Protein AF-A0A7J4SZM6-F1 (afdb_monomer_lite)

Sequence (57 aa):
MRGKGSQKEARLERLKEEIIEYIAGVPDCSAADIVHYLSNERRMRNHGLTTRKVGLF

Foldseek 3Di:
DPPPPVVVVVLVVVLVVLLVVVCVVPPPDALVRSLCCCCPVVVNVVSVRDSVVSVVD

pLDDT: mea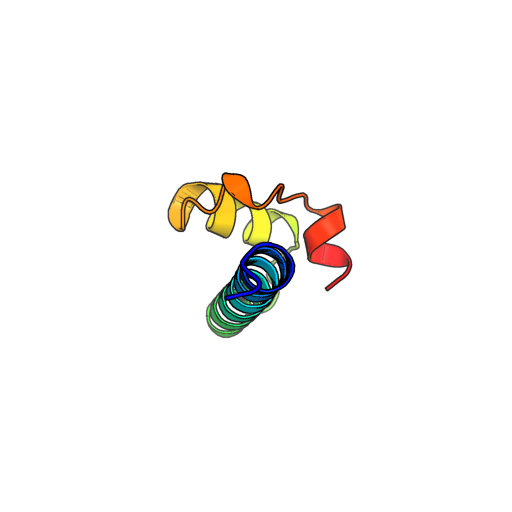n 87.8, std 11.23, range [46.78, 96.38]

Radius of gyration: 12.0 Å; chains: 1; bounding box: 29×19×32 Å

Secondary structure (DSSP, 8-state):
--TTHHHHHHHHHHHHHHHHHHHHHSTT--HHHHHHIIIIIS--GGG---HHHHTT-

Structure (mmCIF, N/CA/C/O backbone):
data_AF-A0A7J4SZM6-F1
#
_entry.id   AF-A0A7J4SZM6-F1
#
loop_
_atom_site.group_PDB
_atom_site.id
_atom_site.type_symbol
_atom_site.label_atom_id
_atom_site.label_alt_id
_atom_site.label_comp_id
_atom_site.label_asym_id
_atom_site.label_entity_id
_atom_site.label_seq_id
_atom_site.pdbx_PDB_ins_code
_atom_site.Cartn_x
_atom_site.Cartn_y
_atom_site.Cartn_z
_atom_site.occupancy
_atom_site.B_iso_or_equiv
_atom_site.auth_seq_id
_atom_site.auth_comp_id
_atom_site.auth_asym_id
_atom_site.auth_atom_id
_atom_site.pdbx_PDB_model_num
ATOM 1 N N . MET A 1 1 ? -22.471 -2.351 21.064 1.00 46.78 1 MET A N 1
ATOM 2 C CA . MET A 1 1 ? -21.578 -2.581 19.903 1.00 46.78 1 MET A CA 1
ATOM 3 C C . MET A 1 1 ? -20.353 -1.674 20.015 1.00 46.78 1 MET A C 1
ATOM 5 O O . MET A 1 1 ? -20.500 -0.460 20.008 1.00 46.78 1 MET A O 1
ATOM 9 N N . ARG A 1 2 ? -19.154 -2.242 20.217 1.00 49.31 2 ARG A N 1
ATOM 10 C CA . ARG A 1 2 ? -17.890 -1.507 20.449 1.00 49.31 2 ARG A CA 1
ATOM 11 C C . ARG A 1 2 ? -17.323 -0.960 19.122 1.00 49.31 2 ARG A C 1
ATOM 13 O O . ARG A 1 2 ? -16.457 -1.569 18.514 1.00 49.31 2 ARG A O 1
ATOM 20 N N . GLY A 1 3 ? -17.846 0.176 18.660 1.00 61.03 3 GLY A N 1
ATOM 21 C CA . GLY A 1 3 ? -17.709 0.666 17.275 1.00 61.03 3 GLY A CA 1
ATOM 22 C C . GLY A 1 3 ? -16.475 1.499 16.886 1.00 61.03 3 GLY A C 1
ATOM 23 O O . GLY A 1 3 ? -16.519 2.127 15.838 1.00 61.03 3 GLY A O 1
ATOM 24 N N . LYS A 1 4 ? -15.387 1.557 17.673 1.00 57.25 4 LYS A N 1
ATOM 25 C CA . LYS A 1 4 ? -14.181 2.350 17.305 1.00 57.25 4 LYS A CA 1
ATOM 26 C C . LYS A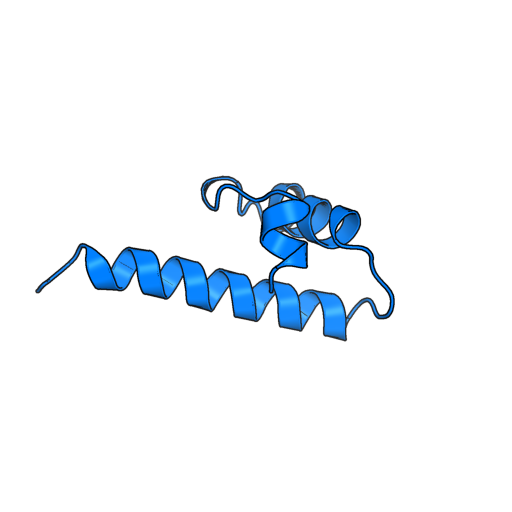 1 4 ? -12.974 1.517 16.857 1.00 57.25 4 LYS A C 1
ATOM 28 O O . LYS A 1 4 ? -12.280 1.917 15.927 1.00 57.25 4 LYS A O 1
ATOM 33 N N . GLY A 1 5 ? -12.724 0.368 17.490 1.00 65.00 5 GLY A N 1
ATOM 34 C CA . GLY A 1 5 ? -11.613 -0.524 17.120 1.00 65.00 5 GLY A CA 1
ATOM 35 C C . GLY A 1 5 ? -11.877 -1.276 15.816 1.00 65.00 5 GLY A C 1
ATOM 36 O O . GLY A 1 5 ? -11.030 -1.281 14.927 1.00 65.00 5 GLY A O 1
ATOM 37 N N . SER A 1 6 ? -13.101 -1.790 15.665 1.00 83.38 6 SER A N 1
ATOM 38 C CA . SER A 1 6 ? -13.514 -2.584 14.504 1.00 83.38 6 SER A CA 1
ATOM 39 C C . SER A 1 6 ? -13.432 -1.814 13.188 1.00 83.38 6 SER A C 1
ATOM 41 O O . SER A 1 6 ? -13.055 -2.372 12.166 1.00 83.38 6 SER A O 1
ATOM 43 N N . GLN A 1 7 ? -13.734 -0.511 13.193 1.00 85.19 7 GLN A N 1
ATOM 44 C CA . GLN A 1 7 ? -13.668 0.298 11.977 1.00 85.19 7 GLN A CA 1
ATOM 45 C C . GLN A 1 7 ? -12.222 0.542 11.528 1.00 85.19 7 GLN A C 1
ATOM 47 O O . GLN A 1 7 ? -11.941 0.549 10.332 1.00 85.19 7 GLN A O 1
ATOM 52 N N . LYS A 1 8 ? -11.290 0.750 12.468 1.00 85.38 8 LYS A N 1
ATOM 53 C CA . LYS A 1 8 ? -9.869 0.931 12.138 1.00 85.38 8 LYS A CA 1
ATOM 54 C C . LYS A 1 8 ? -9.270 -0.362 11.585 1.00 85.38 8 LYS A C 1
ATOM 56 O O . LYS A 1 8 ? -8.526 -0.302 10.612 1.00 85.38 8 LYS A O 1
ATOM 61 N N . GLU A 1 9 ? -9.627 -1.493 12.182 1.00 88.25 9 GLU A N 1
ATOM 62 C CA . GLU A 1 9 ? -9.216 -2.826 11.742 1.00 88.25 9 GLU A CA 1
ATOM 63 C C . GLU A 1 9 ? -9.783 -3.160 10.359 1.00 88.25 9 GLU A C 1
ATOM 65 O O . GLU A 1 9 ? -9.017 -3.438 9.446 1.00 88.25 9 GLU A O 1
ATOM 70 N N . ALA A 1 10 ? -11.085 -2.966 10.136 1.00 89.00 10 ALA A N 1
ATOM 71 C CA . ALA A 1 10 ? -11.702 -3.181 8.826 1.00 89.00 10 ALA A CA 1
ATOM 72 C C . ALA A 1 10 ? -11.074 -2.313 7.717 1.00 89.00 10 ALA A C 1
ATOM 74 O O . ALA A 1 10 ? -10.926 -2.751 6.580 1.00 89.00 10 ALA A O 1
ATOM 75 N N . ARG A 1 11 ? -10.664 -1.074 8.033 1.00 88.19 11 ARG A N 1
ATOM 76 C CA . ARG A 1 11 ? -9.940 -0.208 7.083 1.00 88.19 11 ARG A CA 1
ATOM 77 C C . ARG A 1 11 ? -8.532 -0.708 6.775 1.00 88.19 11 ARG A C 1
ATOM 79 O O . ARG A 1 11 ? -8.020 -0.393 5.702 1.00 88.19 11 ARG A O 1
ATOM 86 N N . LEU A 1 12 ? -7.892 -1.377 7.730 1.00 88.06 12 LEU A N 1
ATOM 87 C CA . LEU A 1 12 ? -6.571 -1.960 7.549 1.00 88.06 12 LEU A CA 1
ATOM 88 C C . LEU A 1 12 ? -6.660 -3.240 6.719 1.00 88.06 12 LEU A C 1
ATOM 90 O O . LEU A 1 12 ? -5.915 -3.356 5.755 1.00 88.06 12 LEU A O 1
ATOM 94 N N . GLU A 1 13 ? -7.591 -4.138 7.040 1.00 91.12 13 GLU A N 1
ATOM 95 C CA . GLU A 1 13 ? -7.785 -5.382 6.285 1.00 91.12 13 GLU A CA 1
ATOM 96 C C . GLU A 1 13 ? -8.177 -5.101 4.839 1.00 91.12 13 GLU A C 1
ATOM 98 O O . GLU A 1 13 ? -7.489 -5.555 3.930 1.00 91.12 13 GLU A O 1
ATOM 103 N N . ARG A 1 14 ? -9.142 -4.197 4.613 1.00 91.62 14 ARG A N 1
ATOM 104 C CA . ARG A 1 14 ? -9.466 -3.751 3.254 1.00 91.62 14 ARG A CA 1
ATOM 105 C C . ARG A 1 14 ? -8.240 -3.206 2.520 1.00 91.62 14 ARG A C 1
ATOM 107 O O . ARG A 1 14 ? -8.072 -3.464 1.341 1.00 91.62 14 ARG A O 1
ATOM 114 N N . LEU A 1 15 ? -7.381 -2.428 3.187 1.00 91.62 15 LEU A N 1
ATOM 115 C CA . LEU A 1 15 ? -6.176 -1.906 2.539 1.00 91.62 15 LEU A CA 1
ATOM 116 C C . LEU A 1 15 ? -5.213 -3.028 2.124 1.00 91.62 15 LEU A C 1
ATOM 118 O O . LEU A 1 15 ? -4.642 -2.947 1.044 1.0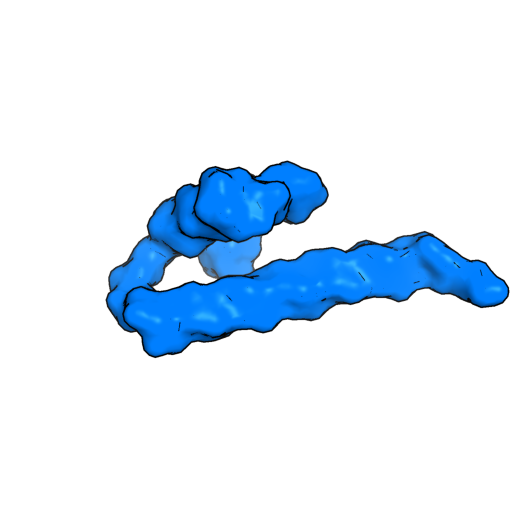0 91.62 15 LEU A O 1
ATOM 122 N N . LYS A 1 16 ? -5.031 -4.055 2.958 1.00 92.06 16 LYS A N 1
ATOM 123 C CA . LYS A 1 16 ? -4.174 -5.200 2.626 1.00 92.06 16 LYS A CA 1
ATOM 124 C C . LYS A 1 16 ? -4.723 -5.983 1.438 1.00 92.06 16 LYS A C 1
ATOM 126 O O . LYS A 1 16 ? -3.966 -6.270 0.519 1.00 92.06 16 LYS A O 1
ATOM 131 N N . GLU A 1 17 ? -6.020 -6.284 1.446 1.00 94.69 17 GLU A N 1
ATOM 132 C CA . GLU A 1 17 ? -6.692 -7.010 0.360 1.00 94.69 17 GLU A CA 1
ATOM 133 C C . GLU A 1 17 ? -6.502 -6.299 -0.985 1.00 94.69 17 GLU A C 1
ATOM 135 O O . GLU A 1 17 ? -6.098 -6.916 -1.963 1.00 94.69 17 GLU A O 1
ATOM 140 N N . GLU A 1 18 ? -6.694 -4.981 -1.005 1.00 95.12 18 GLU A N 1
ATOM 141 C CA . GLU A 1 18 ? -6.550 -4.147 -2.202 1.00 95.12 18 GLU A CA 1
ATOM 142 C C . GLU A 1 18 ? -5.105 -4.101 -2.728 1.00 95.12 18 GLU A C 1
ATOM 144 O O . GLU A 1 18 ? -4.880 -4.106 -3.938 1.00 95.12 18 GLU A O 1
ATOM 149 N N . ILE A 1 19 ? -4.112 -4.071 -1.830 1.00 93.69 19 ILE A N 1
ATOM 150 C CA . ILE A 1 19 ? -2.690 -4.140 -2.207 1.00 93.69 19 ILE A CA 1
ATOM 151 C C . ILE A 1 19 ? -2.370 -5.509 -2.820 1.00 93.69 19 ILE A C 1
ATOM 153 O O . ILE A 1 19 ? -1.721 -5.569 -3.862 1.00 93.69 19 ILE A O 1
ATOM 157 N N . ILE A 1 20 ? -2.837 -6.595 -2.195 1.00 94.75 20 ILE A N 1
ATOM 158 C CA . ILE A 1 20 ? -2.621 -7.966 -2.677 1.00 94.75 20 ILE A CA 1
ATOM 159 C C . ILE A 1 20 ? -3.257 -8.153 -4.059 1.00 94.75 20 ILE A C 1
ATOM 161 O O . ILE A 1 20 ? -2.603 -8.669 -4.963 1.00 94.75 20 ILE A O 1
ATOM 165 N N . GLU A 1 21 ? -4.502 -7.703 -4.236 1.00 96.12 21 GLU A N 1
ATOM 166 C CA . GLU A 1 21 ? -5.221 -7.780 -5.511 1.00 96.12 21 GLU A CA 1
ATOM 167 C C . GLU A 1 21 ? -4.477 -7.019 -6.619 1.00 96.12 21 GLU A C 1
ATOM 169 O O . GLU A 1 21 ? -4.306 -7.543 -7.721 1.00 96.12 21 GLU A O 1
ATOM 174 N N . TYR A 1 22 ? -3.965 -5.820 -6.321 1.00 95.75 22 TYR A N 1
ATOM 175 C CA . TYR A 1 22 ? -3.209 -5.033 -7.293 1.00 95.75 22 TYR A CA 1
ATOM 176 C C . TYR A 1 22 ? -1.889 -5.701 -7.698 1.00 95.75 22 TYR A C 1
ATOM 178 O O . TYR A 1 22 ? -1.625 -5.841 -8.890 1.00 95.75 22 TYR A O 1
ATOM 186 N N . ILE A 1 23 ? -1.082 -6.160 -6.732 1.00 95.06 23 ILE A N 1
ATOM 187 C CA . ILE A 1 23 ? 0.207 -6.822 -7.010 1.00 95.06 23 ILE A CA 1
ATOM 188 C C . ILE A 1 23 ? -0.004 -8.115 -7.810 1.00 95.06 23 ILE A C 1
ATOM 190 O O . ILE A 1 23 ? 0.793 -8.434 -8.690 1.00 95.06 23 ILE A O 1
ATOM 194 N N . ALA A 1 24 ? -1.089 -8.849 -7.546 1.00 96.19 24 ALA A N 1
ATOM 195 C CA . ALA A 1 24 ? -1.423 -10.053 -8.301 1.00 96.19 24 ALA A CA 1
ATOM 196 C C . ALA A 1 24 ? -1.740 -9.761 -9.782 1.00 96.19 24 ALA A C 1
ATOM 198 O O . ALA A 1 24 ? -1.452 -10.595 -10.640 1.00 96.19 24 ALA A O 1
ATOM 199 N N . GLY A 1 25 ? -2.322 -8.595 -10.088 1.00 96.38 25 GLY A N 1
ATOM 200 C CA . GLY A 1 25 ? -2.604 -8.156 -11.460 1.00 96.38 25 GLY A CA 1
ATOM 201 C C . GLY A 1 25 ? -1.446 -7.418 -12.142 1.00 96.38 25 GLY A C 1
ATOM 202 O O . GLY A 1 25 ? -1.359 -7.424 -13.370 1.00 96.38 25 GLY A O 1
ATOM 203 N N . VAL A 1 26 ? -0.563 -6.790 -11.363 1.00 95.69 26 VAL A N 1
ATOM 204 C CA . VAL A 1 26 ? 0.569 -5.981 -11.836 1.00 95.69 26 VAL A CA 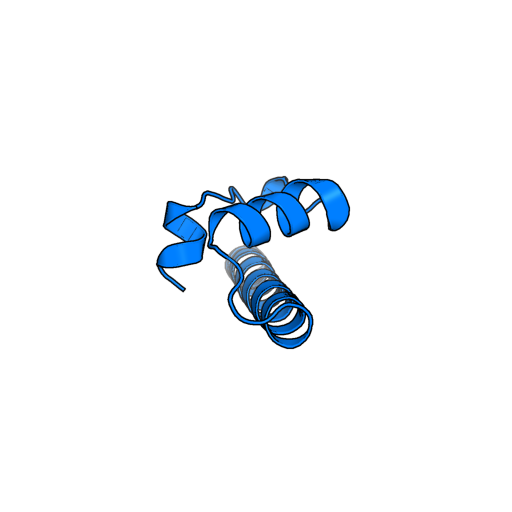1
ATOM 205 C C . VAL A 1 26 ? 1.843 -6.412 -11.094 1.00 95.69 26 VAL A C 1
ATOM 207 O O . VAL A 1 26 ? 2.252 -5.756 -10.131 1.00 95.69 26 VAL A O 1
ATOM 210 N N . PRO A 1 27 ? 2.479 -7.525 -11.506 1.00 90.25 27 PRO A N 1
ATOM 211 C CA . PRO A 1 27 ? 3.736 -7.960 -10.906 1.00 90.25 27 PRO A CA 1
ATOM 212 C C . PRO A 1 27 ? 4.844 -6.913 -11.115 1.00 90.25 27 PRO A C 1
ATOM 214 O O . PRO A 1 27 ? 4.800 -6.126 -12.060 1.00 90.25 27 PRO A O 1
ATOM 217 N N . ASP A 1 28 ? 5.829 -6.900 -10.213 1.00 92.81 28 ASP A N 1
ATOM 218 C CA . ASP A 1 28 ? 6.983 -5.979 -10.208 1.00 92.81 28 ASP A CA 1
ATOM 219 C C . ASP A 1 28 ? 6.647 -4.476 -10.088 1.00 92.81 28 ASP A C 1
ATOM 221 O O . ASP A 1 28 ? 7.488 -3.613 -10.352 1.00 92.81 28 ASP A O 1
ATOM 225 N N . CYS A 1 29 ? 5.434 -4.131 -9.644 1.00 94.38 29 CYS A N 1
ATOM 226 C CA . CYS A 1 29 ? 5.047 -2.744 -9.396 1.00 94.38 29 CYS A CA 1
ATOM 227 C C . CYS A 1 29 ? 5.816 -2.116 -8.219 1.00 94.38 29 CYS A C 1
ATOM 229 O O . CYS A 1 29 ? 6.161 -2.782 -7.237 1.00 94.38 29 CYS A O 1
ATOM 231 N N . SER A 1 30 ? 6.023 -0.800 -8.266 1.00 95.44 30 SER A N 1
ATOM 232 C CA . SER A 1 30 ? 6.624 -0.061 -7.158 1.00 95.44 30 SER A CA 1
ATOM 233 C C . SER A 1 30 ? 5.587 0.349 -6.105 1.00 95.44 30 SER A C 1
ATOM 235 O O . SER A 1 30 ? 4.391 0.480 -6.370 1.00 95.44 30 SER A O 1
ATOM 237 N N . ALA A 1 31 ? 6.053 0.681 -4.896 1.00 94.56 31 ALA A N 1
ATOM 238 C CA . ALA A 1 31 ? 5.189 1.261 -3.866 1.00 94.56 31 ALA A CA 1
ATOM 239 C C . ALA A 1 31 ? 4.525 2.584 -4.309 1.00 94.56 31 ALA A C 1
ATOM 241 O O . ALA A 1 31 ? 3.463 2.937 -3.795 1.00 94.56 31 ALA A O 1
ATOM 242 N N . ALA A 1 32 ? 5.133 3.328 -5.242 1.00 95.00 32 ALA A N 1
ATOM 243 C CA . ALA A 1 32 ? 4.537 4.536 -5.811 1.00 95.00 32 ALA A CA 1
ATOM 244 C C . ALA A 1 32 ? 3.345 4.210 -6.718 1.00 95.00 32 ALA A C 1
ATOM 246 O O . ALA A 1 32 ? 2.317 4.882 -6.614 1.00 95.00 32 ALA A O 1
ATOM 247 N N . ASP A 1 33 ? 3.453 3.149 -7.519 1.00 96.19 33 ASP A N 1
ATOM 248 C CA . ASP A 1 33 ? 2.385 2.687 -8.410 1.00 96.19 33 ASP A CA 1
ATOM 249 C C . ASP A 1 33 ? 1.166 2.232 -7.603 1.00 96.19 33 ASP A C 1
ATOM 251 O O . ASP A 1 33 ? 0.049 2.696 -7.838 1.00 96.19 33 ASP A O 1
ATOM 255 N N . ILE A 1 34 ? 1.397 1.441 -6.548 1.00 95.81 34 ILE A N 1
ATOM 256 C CA . ILE A 1 34 ? 0.344 0.998 -5.623 1.00 95.81 34 ILE A CA 1
ATOM 257 C C . ILE A 1 34 ? -0.372 2.204 -4.996 1.00 95.81 34 ILE A C 1
ATOM 259 O O . ILE A 1 34 ? -1.601 2.283 -4.985 1.00 95.81 34 ILE A O 1
ATOM 263 N N . VAL A 1 35 ? 0.377 3.182 -4.471 1.00 95.44 35 VAL A N 1
ATOM 264 C CA . VAL A 1 35 ? -0.220 4.380 -3.854 1.00 95.44 35 VAL A CA 1
ATOM 265 C C . VAL A 1 35 ? -1.019 5.188 -4.871 1.00 95.44 35 VAL A C 1
ATOM 267 O O . VAL A 1 35 ? -2.098 5.683 -4.522 1.00 95.44 35 VAL A O 1
ATOM 270 N N . HIS A 1 36 ? -0.513 5.325 -6.099 1.00 95.31 36 HIS A N 1
ATOM 271 C CA . HIS A 1 36 ? -1.202 6.024 -7.177 1.00 95.31 36 HIS A CA 1
ATOM 272 C C . HIS A 1 36 ? -2.541 5.353 -7.494 1.00 95.31 36 HIS A C 1
ATOM 274 O O . HIS A 1 36 ? -3.580 6.014 -7.408 1.00 95.31 36 HIS A O 1
ATOM 280 N N . TYR A 1 37 ? -2.520 4.048 -7.769 1.00 95.88 37 TYR A N 1
ATOM 281 C CA . TYR A 1 37 ? -3.703 3.250 -8.078 1.00 95.88 37 TYR A CA 1
ATOM 282 C C . TYR A 1 37 ? -4.746 3.338 -6.956 1.00 95.88 37 TYR A C 1
ATOM 284 O O . TYR A 1 37 ? -5.890 3.748 -7.170 1.00 95.88 37 TYR A O 1
ATOM 292 N N . LEU A 1 38 ? -4.345 3.058 -5.713 1.00 94.94 38 LEU A N 1
ATOM 293 C CA . LEU A 1 38 ? -5.279 3.043 -4.589 1.00 94.94 38 LEU A CA 1
ATOM 294 C C . LEU A 1 38 ? -5.876 4.428 -4.297 1.00 94.94 38 LEU A C 1
ATOM 296 O O . LEU A 1 38 ? -7.060 4.550 -3.974 1.00 94.94 38 LEU A O 1
ATOM 300 N N . SER A 1 39 ? -5.084 5.496 -4.418 1.00 93.88 39 SER A N 1
ATOM 301 C CA . SER A 1 39 ? -5.536 6.858 -4.099 1.00 93.88 39 SER A CA 1
ATOM 302 C C . SER A 1 39 ? -6.410 7.474 -5.191 1.00 93.88 39 SER A C 1
ATOM 304 O O . SER A 1 39 ? -7.367 8.199 -4.879 1.00 93.88 39 SER A O 1
ATOM 306 N N . ASN A 1 40 ? -6.081 7.215 -6.457 1.00 92.75 40 ASN A N 1
ATOM 307 C CA . ASN A 1 40 ? -6.716 7.862 -7.602 1.00 92.75 40 ASN A CA 1
ATOM 308 C C . ASN A 1 40 ? -7.790 6.986 -8.236 1.00 92.75 40 ASN A C 1
ATOM 310 O O . ASN A 1 40 ? -8.911 7.460 -8.411 1.00 92.75 40 ASN A O 1
ATOM 314 N N . GLU A 1 41 ? -7.488 5.718 -8.494 1.00 93.75 41 GLU A N 1
ATOM 315 C CA . GLU A 1 41 ? -8.392 4.805 -9.194 1.00 93.75 41 GLU A CA 1
ATOM 316 C C . GLU A 1 41 ? -9.385 4.158 -8.223 1.00 93.75 41 GLU A C 1
ATOM 318 O O . GLU A 1 41 ? -10.597 4.283 -8.399 1.00 93.75 41 GLU A O 1
ATOM 323 N N . ARG A 1 42 ? -8.904 3.581 -7.110 1.00 94.00 42 ARG A N 1
ATOM 324 C CA . ARG A 1 42 ? -9.776 2.996 -6.062 1.00 94.00 42 ARG A CA 1
ATOM 325 C C . ARG A 1 42 ? -10.338 4.028 -5.080 1.00 94.00 42 ARG A C 1
ATOM 327 O O . ARG A 1 42 ? -11.153 3.698 -4.217 1.00 94.00 42 ARG A O 1
ATOM 334 N N . ARG A 1 43 ? -9.924 5.296 -5.203 1.00 92.69 43 ARG A N 1
ATOM 335 C CA . ARG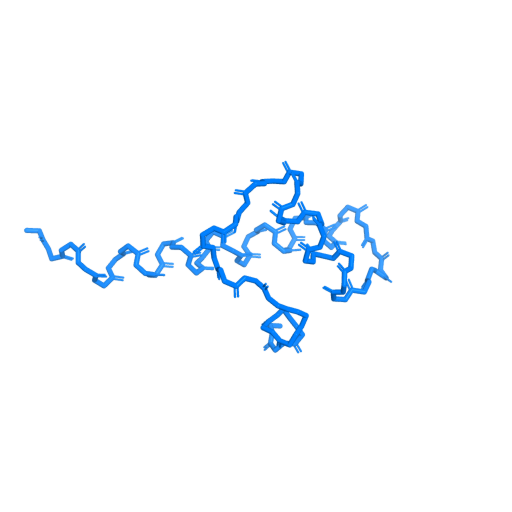 A 1 43 ? -10.395 6.441 -4.398 1.00 92.69 43 ARG A CA 1
ATOM 336 C C . ARG A 1 43 ? -10.248 6.237 -2.878 1.00 92.69 43 ARG A C 1
ATOM 338 O O . ARG A 1 43 ? -10.987 6.836 -2.094 1.00 92.69 43 ARG A O 1
ATOM 345 N N . MET A 1 44 ? -9.251 5.473 -2.427 1.00 91.56 44 MET A N 1
ATOM 346 C CA . MET A 1 44 ? -8.965 5.167 -1.013 1.00 91.56 44 MET A CA 1
ATOM 347 C C . MET A 1 44 ? -8.258 6.315 -0.263 1.00 91.56 44 MET A C 1
ATOM 349 O O . MET A 1 44 ? -7.417 6.105 0.613 1.00 91.56 44 MET A O 1
ATOM 353 N N . ARG A 1 45 ? -8.614 7.569 -0.562 1.00 83.88 45 ARG A N 1
ATOM 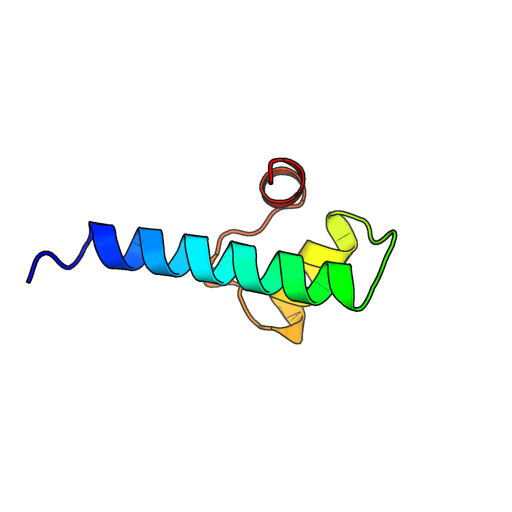354 C CA . ARG A 1 45 ? -7.916 8.777 -0.073 1.00 83.88 45 ARG A CA 1
ATOM 355 C C . ARG A 1 45 ? -7.957 8.949 1.447 1.00 83.88 45 ARG A C 1
ATOM 357 O O . ARG A 1 45 ? -7.054 9.528 2.038 1.00 83.88 45 ARG A O 1
ATOM 364 N N . ASN A 1 46 ? -8.977 8.408 2.109 1.00 80.31 46 ASN A N 1
ATOM 365 C CA . ASN A 1 46 ? -9.105 8.463 3.567 1.00 80.31 46 ASN A CA 1
ATOM 366 C C . ASN A 1 46 ? -8.143 7.500 4.298 1.00 80.31 46 ASN A C 1
ATOM 368 O O . ASN A 1 46 ? -8.078 7.517 5.527 1.00 80.31 46 ASN A O 1
ATOM 372 N N . HIS A 1 47 ? -7.406 6.634 3.591 1.00 82.94 47 HIS A N 1
ATOM 373 C CA . HIS A 1 47 ? -6.485 5.672 4.208 1.00 82.94 47 HIS A CA 1
ATOM 374 C C . HIS A 1 47 ? -5.111 6.265 4.557 1.00 82.94 47 HIS A C 1
ATOM 376 O O . HIS A 1 47 ? -4.300 5.547 5.139 1.00 82.94 47 HIS A O 1
ATOM 382 N N . GLY A 1 48 ? -4.846 7.549 4.273 1.00 85.00 48 GLY A N 1
ATOM 383 C CA . GLY A 1 48 ? -3.558 8.187 4.585 1.00 85.00 48 GLY A CA 1
ATOM 384 C C . GLY A 1 48 ? -2.390 7.450 3.928 1.00 85.00 48 GLY A C 1
ATOM 385 O O . GLY A 1 48 ? -1.419 7.099 4.599 1.00 85.00 48 GLY A O 1
ATOM 386 N N . LEU A 1 49 ? -2.565 7.096 2.654 1.00 89.19 49 LEU A N 1
ATOM 387 C CA . LEU A 1 49 ? -1.614 6.296 1.895 1.00 89.19 49 LEU A CA 1
ATOM 388 C C . LEU A 1 49 ? -0.385 7.129 1.557 1.00 89.19 49 LEU A C 1
ATOM 390 O O . LEU A 1 49 ? -0.486 8.247 1.062 1.00 89.19 49 LEU A O 1
ATOM 394 N N . THR A 1 50 ? 0.776 6.557 1.837 1.00 90.19 50 THR A N 1
ATOM 395 C CA . THR A 1 50 ? 2.078 7.077 1.435 1.00 90.19 50 THR A CA 1
ATOM 396 C C . THR A 1 50 ? 2.908 5.905 0.949 1.00 90.19 50 THR A C 1
ATOM 398 O O . THR A 1 50 ? 2.674 4.766 1.361 1.00 90.19 50 THR A O 1
ATOM 401 N N . THR A 1 51 ? 3.902 6.171 0.108 1.00 90.56 51 THR A N 1
ATOM 402 C CA . THR A 1 51 ? 4.828 5.133 -0.368 1.00 90.56 51 THR A CA 1
ATOM 403 C C . THR A 1 51 ? 5.513 4.432 0.794 1.00 90.56 51 THR A C 1
ATOM 405 O O . THR A 1 51 ? 5.600 3.213 0.805 1.00 90.56 51 THR A O 1
ATOM 408 N N . ARG A 1 52 ? 5.892 5.185 1.834 1.00 89.31 52 ARG A N 1
ATOM 409 C CA . ARG A 1 52 ? 6.434 4.632 3.081 1.00 89.31 52 ARG A CA 1
ATOM 410 C C . ARG A 1 52 ? 5.449 3.709 3.792 1.00 89.31 52 ARG A C 1
ATOM 412 O O . ARG A 1 52 ? 5.861 2.683 4.308 1.00 89.31 52 ARG A O 1
ATOM 419 N N . LYS A 1 53 ? 4.168 4.077 3.867 1.00 87.38 53 LYS A N 1
ATOM 420 C CA . LYS A 1 53 ? 3.151 3.236 4.506 1.00 87.38 53 LYS A CA 1
ATOM 421 C C . LYS A 1 53 ? 2.952 1.932 3.737 1.00 87.38 53 LYS A C 1
ATOM 423 O O . LYS A 1 53 ? 2.809 0.899 4.372 1.00 87.38 53 LYS A O 1
ATOM 428 N N . VAL A 1 54 ? 2.935 2.001 2.406 1.00 87.81 54 VAL A N 1
ATOM 429 C CA . VAL A 1 54 ? 2.789 0.821 1.547 1.00 87.81 54 VAL A CA 1
ATOM 430 C C . VAL A 1 54 ? 4.034 -0.059 1.593 1.00 87.81 54 VAL A C 1
ATOM 432 O O . VAL A 1 54 ? 3.896 -1.246 1.810 1.00 87.81 54 VAL A O 1
ATOM 435 N N . GLY A 1 55 ? 5.238 0.508 1.498 1.00 83.88 55 GLY A N 1
ATOM 436 C CA . GLY A 1 55 ? 6.492 -0.256 1.538 1.00 83.88 55 GLY A CA 1
ATOM 437 C C . GLY A 1 55 ? 6.871 -0.837 2.908 1.00 83.88 55 GLY A C 1
ATOM 438 O O . GLY A 1 55 ? 7.956 -1.390 3.040 1.00 83.88 55 GLY A O 1
ATOM 439 N N . LEU A 1 56 ? 6.032 -0.659 3.934 1.00 79.56 56 LEU A N 1
ATOM 440 C CA . LEU A 1 56 ? 6.150 -1.345 5.227 1.00 79.56 56 LEU A CA 1
ATOM 441 C C . LEU A 1 56 ? 5.220 -2.566 5.339 1.00 79.56 56 LEU A C 1
ATOM 443 O O . LEU A 1 56 ? 5.323 -3.289 6.331 1.00 79.56 56 LEU A O 1
ATOM 447 N N . PHE A 1 57 ? 4.292 -2.741 4.393 1.00 73.12 57 PHE A N 1
ATOM 448 C CA . PHE A 1 57 ? 3.494 -3.959 4.241 1.00 73.12 57 PHE A CA 1
ATOM 449 C C . PHE A 1 57 ? 4.255 -4.969 3.387 1.00 73.12 57 PHE A C 1
ATOM 451 O O . PHE A 1 57 ? 4.104 -6.171 3.691 1.00 73.12 57 PHE A O 1
#